Protein AF-A0A948Q2G6-F1 (afdb_monomer)

Mean predicted aligned error: 10.46 Å

Nearest PDB structures (foldseek):
  4bgz-assembly1_F  TM=3.304E-01  e=8.751E+00  Influenza A virus (A/turkey/Turkey/1/2005(H5N1))

pLDDT: mean 87.6, std 12.91, range [47.75, 98.38]

Foldseek 3Di:
DLVVVLVCVLVVVCVVCVVVLVVVLVVCCVPPPVVSVVSVVVVVVVSVVVVVVSVVVSVVVCCQQCPPQWGQPPVRRTDRPPDDPVVVVVVCVVCVPPPDDPDCPDPPPDPDDD

Sequence (114 aa):
GDIRGVQAGIEGRYLDLQPAVEATAASLMKTDPDLAAAYLNDYALTHAEDVVVKWRELGEYLLTRYNDGYVKDENGRPRERGYPEAWLRKVLQQRPEQFRLPQTSERTAEPTDY

Radius of gyration: 30.01 Å; Cα contacts (8 Å, |Δi|>4): 42; chains: 1; bounding box: 79×21×81 Å

Structure (mmCIF, N/CA/C/O backbone):
data_AF-A0A948Q2G6-F1
#
_entry.id   AF-A0A948Q2G6-F1
#
loop_
_atom_site.group_PDB
_atom_site.id
_atom_site.type_symbol
_atom_site.label_atom_id
_atom_site.label_alt_id
_atom_site.label_comp_id
_atom_site.label_asym_id
_atom_site.label_entity_id
_atom_site.label_seq_id
_atom_site.pdbx_PDB_ins_code
_atom_site.Cartn_x
_atom_site.Cartn_y
_atom_site.Cartn_z
_atom_site.occupancy
_atom_site.B_iso_or_equiv
_atom_site.auth_seq_id
_atom_site.auth_comp_id
_atom_site.auth_asym_id
_atom_site.auth_atom_id
_atom_site.pdbx_PDB_model_num
ATOM 1 N N . GLY A 1 1 ? 1.162 -4.280 -14.072 1.00 81.94 1 GLY A N 1
ATOM 2 C CA . GLY A 1 1 ? 2.051 -3.104 -14.052 1.00 81.94 1 GLY A CA 1
ATOM 3 C C . GLY A 1 1 ? 2.327 -2.768 -12.611 1.00 81.94 1 GLY A C 1
ATOM 4 O O . GLY A 1 1 ? 1.399 -2.905 -11.823 1.00 81.94 1 GLY A O 1
ATOM 5 N N . ASP A 1 2 ? 3.557 -2.379 -12.289 1.00 90.06 2 ASP A N 1
ATOM 6 C CA . ASP A 1 2 ? 4.083 -2.286 -10.915 1.00 90.06 2 ASP A CA 1
ATOM 7 C C . ASP A 1 2 ? 3.150 -1.506 -9.970 1.00 90.06 2 ASP A C 1
ATOM 9 O O . ASP A 1 2 ? 2.789 -2.002 -8.908 1.00 90.06 2 ASP A O 1
ATOM 13 N N . ILE A 1 3 ? 2.617 -0.371 -10.437 1.00 94.38 3 ILE A N 1
ATOM 14 C CA . ILE A 1 3 ? 1.626 0.448 -9.714 1.00 94.38 3 ILE A CA 1
ATOM 15 C C . ILE A 1 3 ? 0.364 -0.349 -9.349 1.00 94.38 3 ILE A C 1
ATOM 17 O O . ILE A 1 3 ? -0.024 -0.400 -8.186 1.00 94.38 3 ILE A O 1
ATOM 21 N N . ARG A 1 4 ? -0.272 -1.002 -10.333 1.00 95.81 4 ARG A N 1
ATOM 22 C CA . ARG A 1 4 ? -1.492 -1.800 -10.099 1.00 95.81 4 ARG A CA 1
ATOM 23 C C . ARG A 1 4 ? -1.222 -2.998 -9.191 1.00 95.81 4 ARG A C 1
ATOM 25 O O . ARG A 1 4 ? -2.120 -3.411 -8.472 1.00 95.81 4 ARG A O 1
ATOM 32 N N . GLY A 1 5 ? -0.013 -3.561 -9.249 1.00 95.19 5 GLY A N 1
ATOM 33 C CA . GLY A 1 5 ? 0.391 -4.675 -8.394 1.00 95.19 5 GLY A CA 1
ATOM 34 C C . GLY A 1 5 ? 0.433 -4.271 -6.922 1.00 95.19 5 GLY A C 1
ATOM 35 O O . GLY A 1 5 ? -0.197 -4.925 -6.096 1.00 95.19 5 GLY A O 1
ATOM 36 N N . VAL A 1 6 ? 1.108 -3.161 -6.607 1.00 95.50 6 VAL A N 1
ATOM 37 C CA . VAL A 1 6 ? 1.163 -2.633 -5.234 1.00 95.50 6 VAL A CA 1
ATOM 38 C C . VAL A 1 6 ? -0.219 -2.198 -4.753 1.00 95.50 6 VAL A C 1
ATOM 40 O O . VAL A 1 6 ? -0.613 -2.574 -3.653 1.00 95.50 6 VAL A O 1
ATOM 43 N N . GLN A 1 7 ? -0.985 -1.485 -5.587 1.00 96.69 7 GLN A N 1
ATOM 44 C CA . GLN A 1 7 ? -2.350 -1.070 -5.251 1.00 96.69 7 GLN A CA 1
ATOM 45 C C . GLN A 1 7 ? -3.235 -2.270 -4.880 1.00 96.69 7 GLN A C 1
ATOM 47 O O . GLN A 1 7 ? -3.822 -2.285 -3.802 1.00 96.69 7 GLN A O 1
ATOM 52 N N . ALA A 1 8 ? -3.280 -3.297 -5.734 1.00 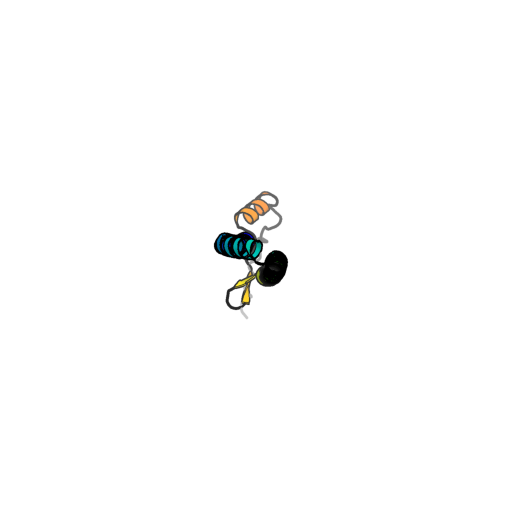96.94 8 ALA A N 1
ATOM 53 C CA . ALA A 1 8 ? -4.089 -4.487 -5.483 1.00 96.94 8 ALA A CA 1
ATOM 54 C C . ALA A 1 8 ? -3.641 -5.245 -4.222 1.00 96.94 8 ALA A C 1
ATOM 56 O O . ALA A 1 8 ? -4.477 -5.791 -3.509 1.00 96.94 8 ALA A O 1
ATOM 57 N N . GLY A 1 9 ? -2.337 -5.263 -3.924 1.00 95.12 9 GLY A N 1
ATOM 58 C CA . GLY A 1 9 ? -1.811 -5.880 -2.705 1.00 95.12 9 GLY A CA 1
ATOM 59 C C . GLY A 1 9 ? -2.235 -5.156 -1.423 1.00 95.12 9 GLY A C 1
ATOM 60 O O . GLY A 1 9 ? -2.557 -5.814 -0.435 1.00 95.12 9 GLY A O 1
ATOM 61 N N . ILE A 1 10 ? -2.256 -3.819 -1.440 1.00 95.81 10 ILE A N 1
ATOM 62 C CA . ILE A 1 10 ? -2.745 -2.999 -0.321 1.00 95.81 10 ILE A CA 1
ATOM 63 C C . ILE A 1 10 ? -4.246 -3.227 -0.129 1.00 95.81 10 ILE A C 1
ATOM 65 O O . ILE A 1 10 ? -4.676 -3.640 0.945 1.00 95.81 10 ILE A O 1
ATOM 69 N N . GLU A 1 11 ? -5.034 -2.997 -1.182 1.00 95.88 11 GLU A N 1
ATOM 70 C CA . GLU A 1 11 ? -6.496 -3.077 -1.125 1.00 95.88 11 GLU A CA 1
ATOM 71 C C . GLU A 1 11 ? -6.969 -4.479 -0.737 1.00 95.88 11 GLU A C 1
ATOM 73 O O . GLU A 1 11 ? -7.801 -4.612 0.157 1.00 95.88 11 GLU A O 1
ATOM 78 N N . GLY A 1 12 ? -6.401 -5.525 -1.348 1.00 96.50 12 GLY A N 1
ATOM 79 C CA . GLY A 1 12 ? -6.767 -6.909 -1.056 1.00 96.50 12 GLY A CA 1
ATOM 80 C C . GLY A 1 12 ? -6.564 -7.257 0.416 1.00 96.50 12 GLY A C 1
ATOM 81 O O . GLY A 1 12 ? -7.495 -7.703 1.078 1.00 96.50 12 GLY A O 1
ATOM 82 N N . ARG A 1 13 ? -5.385 -6.948 0.970 1.00 94.19 13 ARG A N 1
ATOM 83 C CA . ARG A 1 13 ? -5.097 -7.206 2.387 1.00 94.19 13 ARG A CA 1
ATOM 84 C C . ARG A 1 13 ? -6.063 -6.467 3.315 1.00 94.19 13 ARG A C 1
ATOM 86 O O . ARG A 1 13 ? -6.457 -7.017 4.340 1.00 94.19 13 ARG A O 1
ATOM 93 N N . TYR A 1 14 ? -6.403 -5.221 2.999 1.00 94.75 14 TYR A N 1
ATOM 94 C CA . TYR A 1 14 ? -7.266 -4.410 3.860 1.00 94.75 14 TYR A CA 1
ATOM 95 C C . TYR A 1 14 ? -8.708 -4.910 3.816 1.00 94.75 14 TYR A C 1
A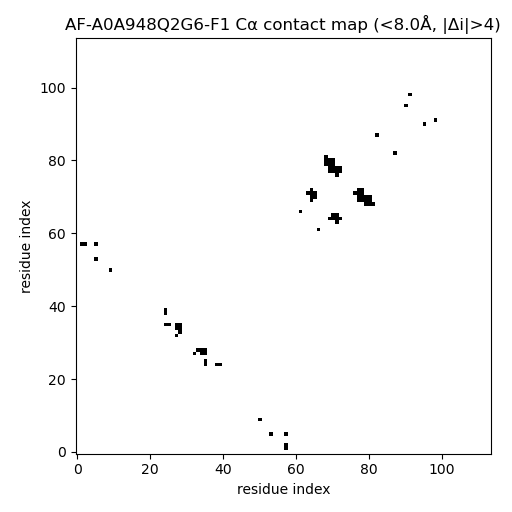TOM 97 O O . TYR A 1 14 ? -9.326 -5.071 4.865 1.00 94.75 14 TYR A O 1
ATOM 105 N N . LEU A 1 15 ? -9.206 -5.246 2.625 1.00 96.31 15 LEU A N 1
ATOM 106 C CA . LEU A 1 15 ? -10.528 -5.840 2.442 1.00 96.31 15 LEU A CA 1
ATOM 107 C C . LEU A 1 15 ? -10.652 -7.199 3.140 1.00 96.31 15 LEU A C 1
ATOM 109 O O . LEU A 1 15 ? -11.679 -7.461 3.760 1.00 96.31 15 LEU A O 1
ATOM 113 N N . ASP A 1 16 ? -9.608 -8.029 3.100 1.00 96.94 16 ASP A N 1
ATOM 114 C CA . ASP A 1 16 ? -9.600 -9.333 3.773 1.00 96.94 16 ASP A CA 1
ATOM 115 C C . ASP A 1 16 ? -9.662 -9.198 5.305 1.00 96.94 16 ASP A C 1
ATOM 117 O O . ASP A 1 16 ? -10.288 -10.014 5.985 1.00 96.94 16 ASP A O 1
ATOM 121 N N . LEU A 1 17 ? -9.023 -8.165 5.867 1.00 95.25 17 LEU A N 1
ATOM 122 C CA . LEU A 1 17 ? -9.007 -7.907 7.312 1.00 95.25 17 LEU A CA 1
ATOM 123 C C . LEU A 1 17 ? -10.258 -7.171 7.808 1.00 95.25 17 LEU A C 1
ATOM 125 O O . LEU A 1 17 ? -10.618 -7.319 8.980 1.00 95.25 17 LEU A O 1
ATOM 129 N N . GLN A 1 18 ? -10.927 -6.412 6.936 1.00 95.81 18 GLN A N 1
ATOM 130 C CA . GLN A 1 18 ? -12.055 -5.543 7.276 1.00 95.81 18 GLN A CA 1
ATOM 131 C C . GLN A 1 18 ? -13.134 -6.241 8.132 1.00 95.81 18 GLN A C 1
ATOM 133 O O . GLN A 1 18 ? -13.495 -5.684 9.172 1.00 95.81 18 GLN A O 1
ATOM 138 N N . PRO A 1 19 ? -13.601 -7.472 7.821 1.00 98.00 19 PRO A N 1
ATOM 139 C CA . PRO A 1 19 ? -14.653 -8.114 8.612 1.00 98.00 19 PRO A CA 1
ATOM 140 C C . PRO A 1 19 ? -14.240 -8.397 10.063 1.00 98.00 19 PRO A C 1
ATOM 142 O O . PRO A 1 19 ? -15.050 -8.277 10.982 1.00 98.00 19 PRO A O 1
ATOM 145 N N . ALA A 1 20 ? -12.976 -8.770 10.291 1.00 97.56 20 ALA A N 1
ATOM 146 C CA . ALA A 1 20 ? -12.466 -9.066 11.629 1.00 97.56 20 ALA A CA 1
ATOM 147 C C . ALA A 1 20 ? -12.313 -7.791 12.472 1.00 97.56 20 ALA A C 1
ATOM 149 O O . ALA A 1 20 ? -12.610 -7.786 13.672 1.00 97.56 20 ALA A O 1
ATOM 150 N N . VAL A 1 21 ? -11.887 -6.703 11.829 1.00 97.69 21 VAL A N 1
ATOM 151 C CA . VAL A 1 21 ? -11.763 -5.378 12.446 1.00 97.69 21 VAL A CA 1
ATOM 152 C C . VAL A 1 21 ? -13.139 -4.858 12.856 1.00 97.69 21 VAL A C 1
ATOM 154 O O . VAL A 1 21 ? -13.338 -4.470 14.007 1.00 97.69 21 VAL A O 1
ATOM 157 N N . GLU A 1 22 ? -14.118 -4.929 11.953 1.00 97.56 22 GLU A N 1
ATOM 158 C CA . GLU A 1 22 ? -15.492 -4.490 12.213 1.00 97.56 22 GLU A CA 1
ATOM 159 C C . GLU A 1 22 ? -16.166 -5.307 13.318 1.00 97.56 22 GLU A C 1
ATOM 161 O O . GLU A 1 22 ? -16.807 -4.737 14.202 1.00 97.56 22 GLU A O 1
ATOM 166 N N . ALA A 1 23 ? -15.984 -6.631 13.324 1.00 98.25 23 ALA A N 1
ATOM 167 C CA . ALA A 1 23 ? -16.519 -7.489 14.378 1.00 98.25 23 ALA A CA 1
ATOM 168 C C . ALA A 1 23 ? -15.933 -7.134 15.756 1.00 98.25 23 ALA A C 1
ATOM 170 O O . ALA A 1 23 ? -16.668 -7.062 16.746 1.00 98.25 23 ALA A O 1
ATOM 171 N N . THR A 1 24 ? -14.626 -6.862 15.816 1.00 98.06 24 THR A N 1
ATOM 172 C CA . THR A 1 24 ? -13.941 -6.439 17.046 1.00 98.06 24 THR A CA 1
ATOM 173 C C . THR A 1 24 ? -14.468 -5.089 17.524 1.00 98.06 24 THR A C 1
ATOM 175 O O . THR A 1 24 ? -14.886 -4.965 18.676 1.00 98.06 24 THR A O 1
ATOM 178 N N . ALA A 1 25 ? -14.535 -4.097 16.634 1.00 97.94 25 ALA A N 1
ATOM 179 C CA . ALA A 1 25 ? -15.033 -2.764 16.959 1.00 97.94 25 ALA A CA 1
ATOM 180 C C . ALA A 1 25 ? -16.500 -2.790 17.422 1.00 97.94 25 ALA A C 1
ATOM 182 O O . ALA A 1 25 ? -16.844 -2.159 18.420 1.00 97.94 25 ALA A O 1
ATOM 183 N N . ALA A 1 26 ? -17.360 -3.572 16.761 1.00 98.25 26 ALA A N 1
ATOM 184 C CA . ALA A 1 26 ? -18.757 -3.742 17.156 1.00 98.25 26 ALA A CA 1
ATOM 185 C C . ALA A 1 26 ? -18.915 -4.447 18.512 1.00 98.25 26 ALA A C 1
ATOM 187 O O . ALA A 1 26 ? -19.872 -4.171 19.238 1.00 98.25 26 ALA A O 1
ATOM 188 N N . SER A 1 27 ? -18.003 -5.361 18.864 1.00 98.06 27 SER A N 1
ATOM 189 C CA . SER A 1 27 ? -17.975 -5.973 20.195 1.00 98.06 27 SER A CA 1
ATOM 190 C C . SER A 1 27 ? -17.571 -4.953 21.257 1.00 98.06 27 SER A C 1
ATOM 192 O O . SER A 1 27 ? -18.269 -4.822 22.260 1.00 98.06 27 SER A O 1
ATOM 194 N N . LEU A 1 28 ? -16.489 -4.205 21.016 1.00 98.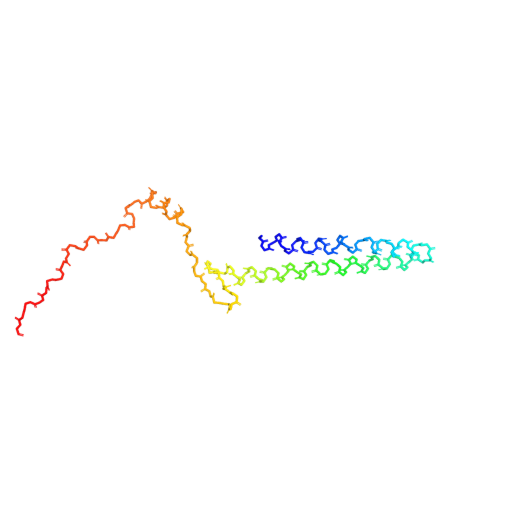31 28 LEU A N 1
ATOM 195 C CA . LEU A 1 28 ? -15.997 -3.173 21.931 1.00 98.31 28 LEU A CA 1
ATOM 196 C C . LEU A 1 28 ? -17.040 -2.079 22.151 1.00 98.31 28 LEU A C 1
ATOM 198 O O . LEU A 1 28 ? -17.295 -1.713 23.288 1.00 98.31 28 LEU A O 1
ATOM 202 N N . MET A 1 29 ? -17.741 -1.645 21.103 1.00 98.00 29 MET A N 1
ATOM 203 C CA . MET A 1 29 ? -18.773 -0.607 21.201 1.00 98.00 29 MET A CA 1
ATOM 204 C C . MET A 1 29 ? -19.898 -0.957 22.194 1.00 98.00 29 MET A C 1
ATOM 206 O O . MET A 1 29 ? -20.535 -0.067 22.749 1.00 98.00 29 MET A O 1
ATOM 210 N N . LYS A 1 30 ? -20.157 -2.250 22.438 1.00 97.94 30 LYS A N 1
ATOM 211 C CA . LYS A 1 30 ? -21.176 -2.699 23.403 1.00 97.94 30 LYS A CA 1
ATOM 212 C C . LYS A 1 30 ? -20.701 -2.636 24.853 1.00 97.94 30 LYS A C 1
ATOM 214 O O . LYS A 1 30 ? -21.540 -2.569 25.746 1.00 97.94 30 LYS A O 1
ATOM 219 N N . THR A 1 31 ? -19.394 -2.730 25.089 1.00 97.38 31 THR A N 1
ATOM 220 C CA . THR A 1 31 ? -18.810 -2.860 26.433 1.00 97.38 31 THR A CA 1
ATOM 221 C C . THR A 1 31 ? -18.050 -1.615 26.870 1.00 97.38 31 THR A C 1
ATOM 223 O O . THR A 1 31 ? -18.151 -1.218 28.023 1.00 97.38 31 THR A O 1
ATOM 226 N N . ASP A 1 32 ? -17.294 -1.021 25.953 1.00 98.00 32 ASP A N 1
ATOM 227 C CA . ASP A 1 32 ? -16.411 0.120 26.164 1.00 98.00 32 ASP A CA 1
ATOM 228 C C . ASP A 1 32 ? -16.303 0.935 24.853 1.00 98.00 32 ASP A C 1
ATOM 230 O O . ASP A 1 32 ? -15.468 0.644 23.986 1.00 98.00 32 ASP A O 1
ATOM 234 N N . PRO A 1 33 ? -17.190 1.930 24.665 1.00 97.75 33 PRO A N 1
ATOM 235 C CA . PRO A 1 33 ? -17.192 2.784 23.479 1.00 97.75 33 PRO A CA 1
ATOM 236 C C . PRO A 1 33 ? -15.898 3.586 23.281 1.00 97.75 33 PRO A C 1
ATOM 238 O O . PRO A 1 33 ? -15.500 3.811 22.137 1.00 97.75 33 PRO A O 1
ATOM 241 N N . ASP A 1 34 ? -15.227 3.988 24.364 1.00 98.25 34 ASP A N 1
ATOM 242 C CA . ASP A 1 34 ? -13.981 4.757 24.288 1.00 98.25 34 ASP A CA 1
ATOM 243 C C . ASP A 1 34 ? -12.845 3.872 23.762 1.00 98.25 34 ASP A C 1
ATOM 245 O O . ASP A 1 34 ? -12.089 4.275 22.872 1.00 98.25 34 ASP A O 1
ATOM 249 N N . LEU A 1 35 ? -12.780 2.619 24.224 1.00 98.06 35 LEU A N 1
ATOM 250 C CA . LEU A 1 35 ? -11.841 1.632 23.697 1.00 98.06 35 LEU A CA 1
ATOM 251 C C . LEU A 1 35 ? -12.132 1.281 22.230 1.00 98.06 35 LEU A C 1
ATOM 253 O O . LEU A 1 35 ? -11.197 1.100 21.451 1.00 98.06 35 LEU A O 1
ATOM 257 N N . ALA A 1 36 ? -13.403 1.222 21.820 1.00 98.38 36 ALA A N 1
ATOM 258 C CA . ALA A 1 36 ? -13.765 1.022 20.415 1.00 98.38 36 ALA A CA 1
ATOM 259 C C . ALA A 1 36 ? -13.268 2.173 19.522 1.00 98.38 36 ALA A C 1
ATOM 261 O O . ALA A 1 36 ? -12.751 1.931 18.428 1.00 98.38 36 ALA A O 1
ATOM 262 N N . ALA A 1 37 ? -13.397 3.418 19.994 1.00 98.00 37 ALA A N 1
ATOM 263 C CA . ALA A 1 37 ? -12.918 4.598 19.283 1.00 98.00 37 ALA A CA 1
ATOM 264 C C . ALA A 1 37 ? -11.386 4.607 19.166 1.00 98.00 37 ALA A C 1
ATOM 266 O O . ALA A 1 37 ? -10.863 4.810 18.070 1.00 98.00 37 ALA A O 1
ATOM 267 N N . ALA A 1 38 ? -10.675 4.323 20.262 1.00 98.31 38 ALA A N 1
ATOM 268 C CA . ALA A 1 38 ? -9.219 4.191 20.257 1.00 98.31 38 ALA A CA 1
ATOM 269 C C . ALA A 1 38 ? -8.752 3.090 19.291 1.00 98.31 38 ALA A C 1
ATOM 271 O O . ALA A 1 38 ? -7.892 3.334 18.448 1.00 98.31 38 ALA A O 1
ATOM 272 N N . TYR A 1 39 ? -9.389 1.916 19.335 1.00 98.25 39 TYR A N 1
ATOM 273 C CA . TYR A 1 39 ? -9.080 0.792 18.449 1.00 98.25 39 TYR A CA 1
ATOM 274 C C . TYR A 1 39 ? -9.195 1.159 16.961 1.00 98.25 39 TYR A C 1
ATOM 276 O O . TYR A 1 39 ? -8.285 0.880 16.180 1.00 98.25 39 TYR A O 1
ATOM 284 N N . LEU A 1 40 ? -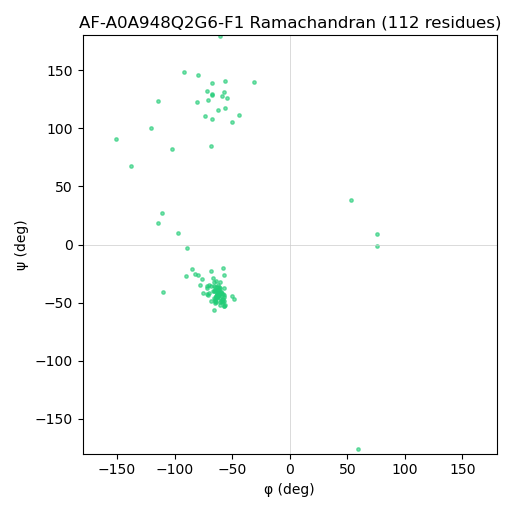10.298 1.801 16.556 1.00 98.00 40 LEU A N 1
ATOM 285 C CA . LEU A 1 40 ? -10.501 2.204 15.161 1.00 98.00 40 LEU A CA 1
ATOM 286 C C . LEU A 1 40 ? -9.547 3.321 14.730 1.00 98.00 40 LEU A C 1
ATOM 288 O O . LEU A 1 40 ? -9.099 3.328 13.584 1.00 98.00 40 LEU A O 1
ATOM 292 N N . ASN A 1 41 ? -9.228 4.248 15.634 1.00 98.19 41 ASN A N 1
ATOM 293 C CA . ASN A 1 41 ? -8.273 5.312 15.359 1.00 98.19 41 ASN A CA 1
ATOM 294 C C . ASN A 1 41 ? -6.863 4.750 15.124 1.00 98.19 41 ASN A C 1
ATOM 296 O O . ASN A 1 41 ? -6.231 5.082 14.122 1.00 98.19 41 ASN A O 1
ATOM 300 N N . ASP A 1 42 ? -6.407 3.843 15.989 1.00 97.94 42 ASP A N 1
ATOM 301 C CA . ASP A 1 42 ? -5.102 3.189 15.859 1.00 97.94 42 ASP A CA 1
ATOM 302 C C . ASP A 1 42 ? -5.034 2.317 14.600 1.00 97.94 42 ASP A C 1
ATOM 304 O O . ASP A 1 42 ? -4.033 2.332 13.874 1.00 97.94 42 ASP A O 1
ATOM 308 N N . TYR A 1 43 ? -6.121 1.599 14.295 1.00 97.12 43 TYR A N 1
ATOM 309 C CA . TYR A 1 43 ? -6.261 0.845 13.052 1.00 97.12 43 TYR A CA 1
ATOM 310 C C . TYR A 1 43 ? -6.100 1.761 11.831 1.00 97.12 43 TYR A C 1
ATOM 312 O O . TYR A 1 43 ? -5.257 1.490 10.971 1.00 97.12 43 TYR A O 1
ATOM 320 N N . ALA A 1 44 ? -6.855 2.862 11.771 1.00 96.50 44 ALA A N 1
ATOM 321 C CA . ALA A 1 44 ? -6.817 3.802 10.654 1.00 96.50 44 ALA A CA 1
ATOM 322 C C . ALA A 1 44 ? -5.438 4.458 10.494 1.00 96.50 44 ALA A C 1
ATOM 324 O O . ALA A 1 44 ? -4.922 4.529 9.377 1.00 96.50 44 ALA A O 1
ATOM 325 N N . LEU A 1 45 ? -4.821 4.887 11.601 1.00 97.94 45 LEU A N 1
ATOM 326 C CA . LEU A 1 45 ? -3.492 5.493 11.597 1.00 97.94 45 LEU A CA 1
ATOM 327 C C . LEU A 1 45 ? -2.442 4.519 11.053 1.00 97.94 45 LEU A C 1
ATOM 329 O O . LEU A 1 45 ? -1.721 4.855 10.116 1.00 97.94 45 LEU A O 1
ATOM 333 N N . THR A 1 46 ? -2.424 3.287 11.568 1.00 96.25 46 THR A N 1
ATOM 334 C CA . THR A 1 46 ? -1.472 2.252 11.134 1.00 96.25 46 THR A CA 1
ATOM 335 C C . THR A 1 46 ? -1.600 1.967 9.634 1.00 96.25 46 THR A C 1
ATOM 337 O O . THR A 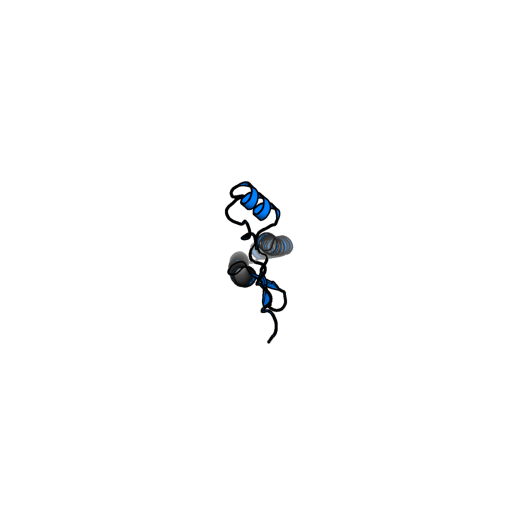1 46 ? -0.600 1.851 8.928 1.00 96.25 46 THR A O 1
ATOM 340 N N . HIS A 1 47 ? -2.830 1.885 9.116 1.00 95.75 47 HIS A N 1
ATOM 341 C CA . HIS A 1 47 ? -3.064 1.602 7.696 1.00 95.75 47 HIS A CA 1
ATOM 342 C C . HIS A 1 47 ? -2.687 2.786 6.804 1.00 95.75 47 HIS A C 1
ATOM 344 O O . HIS A 1 47 ? -2.172 2.580 5.703 1.00 95.75 47 HIS A O 1
ATOM 350 N N . ALA A 1 48 ? -2.911 4.019 7.265 1.00 96.50 48 ALA A N 1
ATOM 351 C CA . ALA A 1 48 ? -2.482 5.219 6.556 1.00 96.50 48 ALA A CA 1
ATOM 352 C C . ALA A 1 48 ? -0.948 5.302 6.462 1.00 96.50 48 ALA A C 1
ATOM 354 O O . ALA A 1 48 ? -0.412 5.584 5.388 1.00 96.50 48 ALA A O 1
ATOM 355 N N . GLU A 1 49 ? -0.240 5.012 7.555 1.00 97.75 49 GLU A N 1
ATOM 356 C CA . GLU A 1 49 ? 1.226 4.980 7.579 1.00 97.75 49 GLU A CA 1
ATOM 357 C C . GLU A 1 49 ? 1.790 3.888 6.659 1.00 97.75 49 GLU A C 1
ATOM 359 O O . GLU A 1 49 ? 2.669 4.176 5.842 1.00 97.75 49 GLU A O 1
ATOM 364 N N . ASP A 1 50 ? 1.242 2.670 6.715 1.00 96.44 50 ASP A N 1
ATOM 365 C CA . ASP A 1 50 ? 1.659 1.552 5.855 1.00 96.44 50 ASP A CA 1
ATOM 366 C C . ASP A 1 50 ? 1.476 1.875 4.361 1.00 96.44 50 ASP A C 1
ATOM 368 O O . ASP A 1 50 ? 2.365 1.618 3.545 1.00 96.44 50 ASP A O 1
ATOM 372 N N . VAL A 1 51 ? 0.367 2.532 3.992 1.00 97.50 51 VAL A N 1
ATOM 373 C CA . VAL A 1 51 ? 0.142 3.011 2.618 1.00 97.50 51 VAL A CA 1
ATOM 374 C C . VAL A 1 51 ? 1.250 3.973 2.192 1.00 97.50 51 VAL A C 1
ATOM 376 O O . VAL A 1 51 ? 1.834 3.801 1.120 1.00 97.50 51 VAL A O 1
ATOM 379 N N . VAL A 1 52 ? 1.573 4.973 3.017 1.00 98.00 52 VAL A N 1
ATOM 380 C CA . VAL A 1 52 ? 2.619 5.957 2.695 1.00 98.00 52 VAL A CA 1
ATOM 381 C C . VAL A 1 52 ? 3.981 5.285 2.522 1.00 98.00 52 VAL A C 1
ATOM 383 O O . VAL A 1 52 ? 4.696 5.612 1.572 1.00 98.00 52 VAL A O 1
ATOM 386 N N . VAL A 1 53 ? 4.335 4.341 3.398 1.00 97.75 53 VAL A N 1
ATOM 387 C CA . VAL A 1 53 ? 5.593 3.585 3.305 1.00 97.75 53 VAL A CA 1
ATOM 388 C C . VAL A 1 53 ? 5.659 2.807 1.992 1.00 97.75 53 VAL A C 1
ATOM 390 O O . VAL A 1 53 ? 6.593 3.009 1.216 1.00 97.75 53 VAL A O 1
ATOM 393 N N . LYS A 1 54 ? 4.634 2.012 1.671 1.00 96.75 54 LYS A N 1
ATOM 394 C CA . LYS A 1 54 ? 4.604 1.204 0.440 1.00 96.75 54 LYS A CA 1
ATOM 395 C C . LYS A 1 54 ? 4.684 2.047 -0.831 1.00 96.75 54 LYS A C 1
ATOM 397 O O . LYS A 1 54 ? 5.335 1.652 -1.798 1.00 96.75 54 LYS A O 1
ATOM 402 N N . TRP A 1 55 ? 4.048 3.220 -0.854 1.00 97.88 55 TRP A N 1
ATOM 403 C CA . TRP A 1 55 ? 4.147 4.123 -2.005 1.00 97.88 55 TRP A CA 1
ATOM 404 C C . TRP A 1 55 ? 5.532 4.756 -2.144 1.00 97.88 55 TRP A C 1
ATOM 406 O O . TRP A 1 55 ? 5.994 4.941 -3.271 1.00 97.88 55 TRP A O 1
ATOM 416 N N . ARG A 1 56 ? 6.213 5.058 -1.032 1.00 97.69 56 ARG A N 1
ATOM 417 C CA . ARG A 1 56 ? 7.609 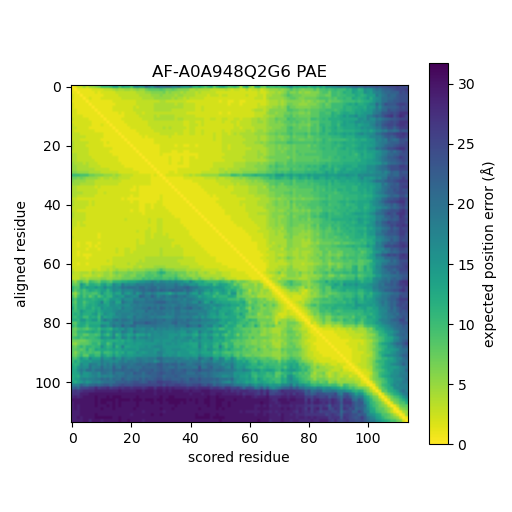5.525 -1.061 1.00 97.69 56 ARG A CA 1
ATOM 418 C C . ARG A 1 56 ? 8.539 4.442 -1.597 1.00 97.69 56 ARG A C 1
ATOM 420 O O . ARG A 1 56 ? 9.278 4.713 -2.539 1.00 97.69 56 ARG A O 1
ATOM 427 N N . GLU A 1 57 ? 8.424 3.219 -1.086 1.00 95.88 57 GLU A N 1
ATOM 428 C CA . GLU A 1 57 ? 9.194 2.061 -1.560 1.00 95.88 57 GLU A CA 1
ATOM 429 C C . GLU A 1 57 ? 8.973 1.806 -3.056 1.00 95.88 57 GLU A C 1
ATOM 431 O O . GLU A 1 57 ? 9.925 1.603 -3.812 1.00 95.88 57 GLU A O 1
ATOM 436 N N . LEU A 1 58 ? 7.720 1.883 -3.522 1.00 95.75 58 LEU A N 1
ATOM 437 C CA . LEU A 1 58 ? 7.419 1.773 -4.946 1.00 95.75 58 LEU A CA 1
ATOM 438 C C . LEU A 1 58 ? 8.062 2.914 -5.747 1.00 95.75 58 LEU A C 1
ATOM 440 O O . LEU A 1 58 ? 8.606 2.668 -6.821 1.00 95.75 58 LEU A O 1
ATOM 444 N N . GLY A 1 59 ? 8.013 4.151 -5.252 1.00 94.44 59 GLY A N 1
ATOM 445 C CA . GLY A 1 59 ? 8.656 5.294 -5.899 1.00 94.44 59 GLY A CA 1
ATOM 446 C C . GLY A 1 59 ? 10.162 5.086 -6.079 1.00 94.44 59 GLY A C 1
ATOM 447 O O . GLY A 1 59 ? 10.685 5.260 -7.181 1.00 94.44 59 GLY A O 1
ATOM 448 N N . GLU A 1 60 ? 10.844 4.640 -5.026 1.00 93.06 60 GLU A N 1
ATOM 449 C CA . GLU A 1 60 ? 12.269 4.299 -5.055 1.00 93.06 60 GLU A CA 1
ATOM 450 C C . GLU A 1 60 ? 12.562 3.149 -6.031 1.00 93.06 60 GLU A C 1
ATOM 452 O O . GLU A 1 60 ? 13.493 3.230 -6.842 1.00 93.06 60 GLU A O 1
ATOM 457 N N . TYR A 1 61 ? 11.731 2.103 -6.029 1.00 90.38 61 TYR A N 1
ATOM 458 C CA . TYR A 1 61 ? 11.836 0.993 -6.975 1.00 90.38 61 TYR A CA 1
ATOM 459 C C . TYR A 1 61 ? 11.700 1.463 -8.428 1.00 90.38 61 TYR A C 1
ATOM 461 O O . TYR A 1 61 ? 12.532 1.134 -9.271 1.00 90.38 61 TYR A O 1
ATOM 469 N N . LEU A 1 62 ? 10.684 2.270 -8.737 1.00 90.62 62 LEU A N 1
ATOM 470 C CA . LEU A 1 62 ? 10.448 2.757 -10.096 1.00 90.62 62 LEU A CA 1
ATOM 471 C C . LEU A 1 62 ? 11.600 3.647 -10.579 1.00 90.62 62 LEU A C 1
ATOM 473 O O . LEU A 1 62 ? 12.080 3.474 -11.701 1.00 90.62 62 LEU A O 1
ATOM 477 N N . LEU A 1 63 ? 12.081 4.555 -9.725 1.00 88.25 63 LEU A N 1
ATOM 478 C CA . LEU A 1 63 ? 13.203 5.441 -10.042 1.00 88.25 63 LEU A CA 1
ATOM 479 C C . LEU A 1 63 ? 14.503 4.678 -10.290 1.00 88.25 63 LEU A C 1
ATOM 481 O O . LEU A 1 63 ? 15.268 5.044 -11.181 1.00 88.25 63 LEU A O 1
ATOM 485 N N . THR A 1 64 ? 14.773 3.629 -9.512 1.00 84.56 64 THR A N 1
ATOM 486 C CA . THR A 1 64 ? 15.992 2.824 -9.666 1.00 84.56 64 THR A CA 1
ATOM 487 C C . THR A 1 64 ? 15.903 1.853 -10.839 1.00 84.56 64 THR A C 1
ATOM 489 O O . THR A 1 64 ? 16.913 1.626 -11.511 1.00 84.56 64 THR A O 1
ATOM 492 N N . ARG A 1 65 ? 14.714 1.301 -11.108 1.00 82.25 65 ARG A N 1
ATOM 493 C CA . ARG A 1 65 ? 14.466 0.334 -12.182 1.00 82.25 65 ARG A CA 1
ATOM 494 C C . ARG A 1 65 ? 14.438 0.979 -13.559 1.00 82.25 65 ARG A C 1
ATOM 496 O O . ARG A 1 65 ? 14.995 0.373 -14.468 1.00 82.25 65 ARG A O 1
ATOM 503 N N . TYR A 1 66 ? 13.813 2.148 -13.702 1.00 82.44 66 TYR A N 1
ATOM 504 C CA . TYR A 1 66 ? 13.546 2.809 -14.990 1.00 82.44 66 TYR A CA 1
ATOM 505 C C . TYR A 1 66 ? 14.362 4.098 -15.192 1.00 82.44 66 TYR A C 1
ATOM 507 O O . TYR A 1 66 ? 13.934 5.014 -15.896 1.00 82.44 66 TYR A O 1
ATOM 515 N N . ASN A 1 67 ? 15.531 4.189 -14.557 1.00 79.62 67 ASN A N 1
ATOM 516 C CA . ASN A 1 67 ? 16.398 5.359 -14.645 1.00 79.62 67 ASN A CA 1
ATOM 517 C C . ASN A 1 67 ? 16.994 5.522 -16.057 1.00 79.62 67 ASN A C 1
ATOM 519 O O . ASN A 1 67 ? 17.581 4.579 -16.585 1.00 79.62 67 ASN A O 1
ATOM 523 N N . ASP A 1 68 ? 16.870 6.719 -16.637 1.00 68.69 68 ASP A N 1
ATOM 524 C CA . ASP A 1 68 ? 17.598 7.155 -17.842 1.00 68.69 68 ASP A CA 1
ATOM 525 C C . ASP A 1 68 ? 17.496 6.211 -19.062 1.00 68.69 68 ASP A C 1
ATOM 527 O O . ASP A 1 68 ? 18.462 5.946 -19.769 1.00 68.69 68 ASP A O 1
ATOM 531 N N . GLY A 1 69 ? 16.316 5.621 -19.292 1.00 68.75 69 GLY A N 1
ATOM 532 C CA . GLY A 1 69 ? 16.085 4.709 -20.426 1.00 68.75 69 GLY A CA 1
ATOM 533 C C . GLY A 1 69 ? 16.686 3.304 -20.260 1.00 68.75 69 GLY A C 1
ATOM 534 O O . GLY A 1 69 ? 16.470 2.434 -21.112 1.00 68.75 69 GLY A O 1
ATOM 535 N N . TYR A 1 70 ? 17.367 3.048 -19.141 1.00 74.44 70 TYR A N 1
ATOM 536 C CA . TYR A 1 70 ? 17.830 1.725 -18.749 1.00 74.44 70 TYR A CA 1
ATOM 537 C C . TYR A 1 70 ? 16.800 1.016 -17.878 1.00 74.44 70 TYR A C 1
ATOM 539 O O . TYR A 1 70 ? 16.063 1.617 -17.099 1.00 74.44 70 TYR A O 1
ATOM 547 N N . VAL A 1 71 ? 16.770 -0.308 -18.006 1.00 79.44 71 VAL A N 1
ATOM 548 C CA . VAL A 1 71 ? 15.895 -1.185 -17.231 1.00 79.44 71 VAL A CA 1
ATOM 549 C C . VAL A 1 71 ? 16.785 -2.165 -16.459 1.00 79.44 71 VAL A C 1
ATOM 551 O O . VAL A 1 71 ? 17.301 -3.119 -17.038 1.00 79.44 71 VAL A O 1
ATOM 554 N N . LYS A 1 72 ? 17.024 -1.914 -15.158 1.00 77.12 72 LYS A N 1
ATOM 555 C CA . LYS A 1 72 ? 17.977 -2.686 -14.312 1.00 77.12 72 LYS A CA 1
ATOM 556 C C . LYS A 1 72 ? 17.476 -4.072 -13.918 1.00 77.12 72 LYS A C 1
ATOM 558 O O . LYS A 1 72 ? 16.499 -4.122 -13.179 1.00 77.12 72 LYS A O 1
ATOM 563 N N . ASP A 1 73 ? 18.057 -5.160 -14.422 1.00 78.00 73 ASP A N 1
ATOM 564 C CA . ASP A 1 73 ? 17.587 -6.533 -14.148 1.00 78.00 73 ASP A CA 1
ATOM 565 C C . ASP A 1 73 ? 17.612 -6.922 -12.650 1.00 78.00 73 ASP A C 1
ATOM 567 O O . ASP A 1 73 ? 17.979 -6.118 -11.798 1.00 78.00 73 ASP A O 1
ATOM 571 N N . GLU A 1 74 ? 17.195 -8.145 -12.309 1.00 76.81 74 GLU A N 1
ATOM 572 C CA . GLU A 1 74 ? 17.113 -8.625 -10.913 1.00 76.81 74 GLU A CA 1
ATOM 573 C C . GLU A 1 74 ? 18.457 -8.564 -10.162 1.00 76.81 74 GLU A C 1
ATOM 575 O O . GLU A 1 74 ? 18.475 -8.489 -8.938 1.00 76.81 74 GLU A O 1
ATOM 580 N N . ASN A 1 75 ? 19.582 -8.513 -10.886 1.00 80.12 75 ASN A N 1
ATOM 581 C CA . ASN A 1 75 ? 20.927 -8.364 -10.328 1.00 80.12 75 ASN A CA 1
ATOM 582 C C . ASN A 1 75 ? 21.416 -6.902 -10.345 1.00 80.12 75 ASN A C 1
ATOM 584 O O . ASN A 1 75 ? 22.604 -6.638 -10.152 1.00 80.12 75 ASN A O 1
ATOM 588 N N . GLY A 1 76 ? 20.531 -5.949 -10.646 1.00 75.00 76 GLY A N 1
ATOM 589 C CA . GLY A 1 76 ? 20.832 -4.524 -10.733 1.00 75.00 76 GLY A CA 1
ATOM 590 C C . GLY A 1 76 ? 21.589 -4.107 -11.996 1.00 75.00 76 GLY A C 1
ATOM 591 O O . GLY A 1 76 ? 22.020 -2.953 -12.075 1.00 75.00 76 GLY A O 1
ATOM 592 N N . ARG A 1 77 ? 21.766 -4.989 -12.993 1.00 79.62 77 ARG A N 1
ATOM 593 C CA . ARG A 1 77 ? 22.538 -4.659 -14.200 1.00 79.62 77 ARG A CA 1
ATOM 594 C C . ARG A 1 77 ? 21.674 -3.855 -15.177 1.00 79.62 77 ARG A C 1
ATOM 596 O O . ARG A 1 77 ? 20.613 -4.340 -15.584 1.00 79.62 77 ARG A O 1
ATOM 603 N N . PRO A 1 78 ? 22.088 -2.638 -15.574 1.00 78.31 78 PRO A N 1
ATOM 604 C CA . PRO A 1 78 ? 21.322 -1.817 -16.504 1.00 78.31 78 PRO A CA 1
ATOM 605 C C . PRO A 1 78 ? 21.299 -2.461 -17.896 1.00 78.31 78 PRO A C 1
ATOM 607 O O . PRO A 1 78 ? 22.336 -2.835 -18.441 1.00 78.31 78 PRO A O 1
ATOM 610 N N . ARG A 1 79 ? 20.103 -2.597 -18.474 1.00 80.00 79 ARG A N 1
ATOM 611 C CA . ARG A 1 79 ? 19.896 -3.032 -19.862 1.00 80.00 79 ARG A CA 1
ATOM 612 C C . ARG A 1 79 ? 19.285 -1.880 -20.641 1.00 80.00 79 ARG A C 1
ATOM 614 O O . ARG A 1 79 ? 18.224 -1.386 -20.257 1.00 80.00 79 ARG A O 1
ATOM 621 N N . GLU A 1 80 ? 19.931 -1.468 -21.722 1.00 76.44 80 GLU A N 1
ATOM 622 C CA . GLU A 1 80 ? 19.336 -0.511 -22.649 1.00 76.44 80 GLU A CA 1
ATOM 623 C C . GLU A 1 80 ? 18.202 -1.215 -23.402 1.00 76.44 80 GLU A C 1
ATOM 625 O O . GLU A 1 80 ? 18.403 -2.283 -23.985 1.00 76.44 80 GLU A O 1
ATOM 630 N N . ARG A 1 81 ? 16.986 -0.663 -23.352 1.00 76.25 81 ARG A N 1
ATOM 631 C CA . ARG A 1 81 ? 15.866 -1.203 -24.142 1.00 76.25 81 ARG A CA 1
ATOM 632 C C . ARG A 1 81 ? 15.830 -0.660 -25.568 1.00 76.25 81 ARG A C 1
ATOM 634 O O . ARG A 1 81 ? 15.215 -1.293 -26.423 1.00 76.25 81 ARG A O 1
ATOM 641 N N . GLY A 1 82 ? 16.464 0.487 -25.811 1.00 80.25 82 GLY A N 1
ATOM 642 C CA . GLY A 1 82 ? 16.335 1.231 -27.058 1.00 80.25 82 GLY A CA 1
ATOM 643 C C . GLY A 1 82 ? 14.888 1.647 -27.345 1.00 80.25 82 GLY A C 1
ATOM 644 O O . GLY A 1 82 ? 13.967 1.435 -26.549 1.00 80.25 82 GLY A O 1
ATOM 645 N N . TYR A 1 83 ? 14.672 2.253 -28.510 1.00 84.25 83 TYR A N 1
ATOM 646 C CA . TYR A 1 83 ? 13.324 2.582 -28.964 1.00 84.25 83 TYR A CA 1
ATOM 647 C C . TYR A 1 83 ? 12.619 1.355 -29.564 1.00 84.25 83 TYR A C 1
ATOM 649 O O . TYR A 1 83 ? 13.261 0.555 -30.246 1.00 84.25 83 TYR A O 1
ATOM 657 N N . PRO A 1 84 ? 11.289 1.217 -29.396 1.00 88.75 84 PRO A N 1
ATOM 658 C CA . PRO A 1 84 ? 10.533 0.143 -30.032 1.00 88.75 84 PRO A CA 1
ATOM 659 C C . PRO A 1 84 ? 10.703 0.139 -31.555 1.00 88.75 84 PRO A C 1
ATOM 661 O O . PRO A 1 84 ? 10.645 1.187 -32.197 1.00 88.75 84 PRO A O 1
ATOM 664 N N . GLU A 1 85 ? 10.805 -1.045 -32.158 1.00 88.75 85 GLU A N 1
ATOM 665 C CA . GLU A 1 85 ? 11.011 -1.197 -33.606 1.00 88.75 85 GLU A CA 1
ATOM 666 C C . GLU A 1 85 ? 9.918 -0.504 -34.440 1.00 88.75 85 GLU A C 1
ATOM 668 O O . GLU A 1 85 ? 10.193 0.119 -35.462 1.00 88.75 85 GLU A O 1
ATOM 673 N N . ALA A 1 86 ? 8.665 -0.543 -33.978 1.00 91.69 86 ALA A N 1
ATOM 674 C CA . ALA A 1 86 ? 7.561 0.170 -34.621 1.00 91.69 86 ALA A CA 1
ATOM 675 C C . ALA A 1 86 ? 7.769 1.696 -34.638 1.00 91.69 86 ALA A C 1
ATOM 677 O O . ALA A 1 86 ? 7.435 2.358 -35.622 1.00 91.69 86 ALA A O 1
ATOM 678 N N . TRP A 1 87 ? 8.349 2.255 -33.573 1.00 90.06 87 TRP A N 1
ATOM 679 C CA . TRP A 1 87 ? 8.703 3.671 -33.516 1.00 90.06 87 TRP A CA 1
ATOM 680 C C . TRP A 1 87 ? 9.882 3.978 -34.442 1.00 90.06 87 TRP A C 1
ATOM 682 O O . TRP A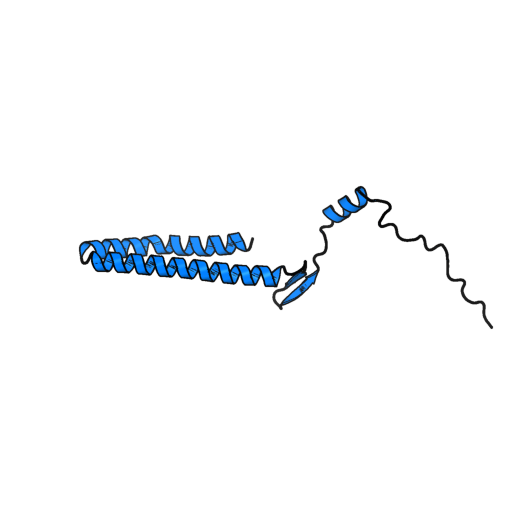 1 87 ? 9.804 4.929 -35.216 1.00 90.06 87 TRP A O 1
ATOM 692 N N . LEU A 1 88 ? 10.916 3.128 -34.449 1.00 90.69 88 LEU A N 1
ATOM 693 C CA . LEU A 1 88 ? 12.059 3.262 -35.361 1.00 90.69 88 LEU A CA 1
ATOM 694 C C . LEU A 1 88 ? 11.610 3.260 -36.830 1.00 90.69 88 LEU A C 1
ATOM 696 O O . LEU A 1 88 ? 12.002 4.137 -37.599 1.00 90.69 88 LEU A O 1
ATOM 700 N N . ARG A 1 89 ? 10.706 2.346 -37.208 1.00 92.06 89 ARG A N 1
ATOM 701 C CA . ARG A 1 89 ? 10.091 2.321 -38.546 1.00 92.06 89 ARG A CA 1
ATOM 702 C C . ARG A 1 89 ? 9.374 3.630 -38.880 1.00 92.06 89 ARG A C 1
ATOM 704 O O . ARG A 1 89 ? 9.518 4.135 -39.990 1.00 92.06 89 ARG A O 1
ATOM 711 N N . LYS A 1 90 ? 8.634 4.205 -37.928 1.00 93.06 90 LYS A N 1
ATOM 712 C CA . LYS A 1 90 ? 7.932 5.483 -38.118 1.00 93.06 90 LYS A CA 1
ATOM 713 C C . LYS A 1 90 ? 8.903 6.652 -38.308 1.00 93.06 90 LYS A C 1
ATOM 715 O O . LYS A 1 90 ? 8.663 7.503 -39.160 1.00 93.06 90 LYS A O 1
ATOM 720 N N . VAL A 1 91 ? 10.007 6.679 -37.563 1.00 91.69 91 VAL A N 1
ATOM 721 C CA . VAL A 1 91 ? 11.058 7.698 -37.718 1.00 91.69 91 VAL A CA 1
ATOM 722 C C . VAL A 1 91 ? 11.704 7.615 -39.100 1.00 91.69 91 VAL A C 1
ATOM 724 O O . VAL A 1 91 ? 11.834 8.639 -39.770 1.00 91.69 91 VAL A O 1
ATOM 727 N N . LEU A 1 92 ? 12.034 6.405 -39.563 1.00 91.06 92 LEU A N 1
ATOM 728 C CA . LEU A 1 92 ? 12.597 6.190 -40.899 1.00 91.06 92 LEU A CA 1
ATOM 729 C C . LEU A 1 92 ? 11.638 6.627 -42.015 1.00 91.06 92 LEU A C 1
ATOM 731 O O . LEU A 1 92 ? 12.077 7.225 -42.992 1.00 91.06 92 LEU A O 1
ATOM 735 N N . GLN A 1 93 ? 10.332 6.393 -41.857 1.00 91.00 93 GLN A N 1
ATOM 736 C CA . GLN A 1 93 ? 9.321 6.872 -42.809 1.00 91.00 93 GLN A CA 1
ATOM 737 C C . GLN A 1 93 ? 9.228 8.402 -42.849 1.00 91.00 93 GLN A C 1
ATOM 739 O O . GLN A 1 93 ? 9.051 8.978 -43.918 1.00 91.00 93 GLN A O 1
ATOM 744 N N . GLN A 1 94 ? 9.342 9.070 -41.699 1.00 92.25 94 GLN A N 1
ATOM 745 C CA . GLN A 1 94 ? 9.250 10.530 -41.616 1.00 92.25 94 GLN A CA 1
ATOM 746 C C . GLN A 1 94 ? 10.515 11.239 -42.108 1.00 92.25 94 GLN A C 1
ATOM 748 O O . GLN A 1 94 ? 10.434 12.373 -42.576 1.00 92.25 94 GLN A O 1
ATOM 753 N N . ARG A 1 95 ? 11.685 10.605 -41.965 1.00 89.69 95 ARG A N 1
ATOM 754 C CA . ARG A 1 95 ? 12.992 11.200 -42.282 1.00 89.69 95 ARG A CA 1
ATOM 755 C C . ARG A 1 95 ? 13.906 10.198 -43.004 1.00 89.69 95 ARG A C 1
ATOM 757 O O . ARG A 1 95 ? 14.928 9.792 -42.450 1.00 89.69 95 ARG A O 1
ATOM 764 N N . PRO A 1 96 ? 13.570 9.811 -44.246 1.00 84.00 96 PRO A N 1
ATOM 765 C CA . PRO A 1 96 ? 14.242 8.715 -44.951 1.00 84.00 96 PRO A CA 1
ATOM 766 C C . PRO A 1 96 ? 15.695 9.019 -45.342 1.00 84.00 96 PRO A C 1
ATOM 768 O O . PRO A 1 96 ? 16.481 8.097 -45.549 1.00 84.00 96 P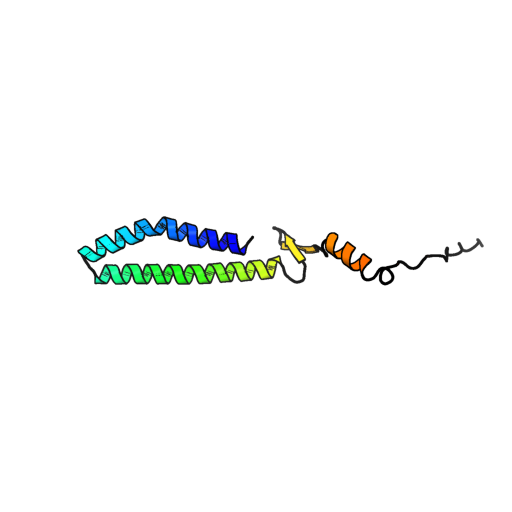RO A O 1
ATOM 771 N N . GLU A 1 97 ? 16.051 10.300 -45.445 1.00 85.00 97 GLU A N 1
ATOM 772 C CA . GLU A 1 97 ? 17.384 10.762 -45.851 1.00 85.00 97 GLU A CA 1
ATOM 773 C C . GLU A 1 97 ? 18.346 10.945 -44.669 1.00 85.00 97 GLU A C 1
ATOM 775 O O . GLU A 1 97 ? 19.554 10.812 -44.828 1.00 85.00 97 GLU A O 1
ATOM 780 N N . GLN A 1 98 ? 17.825 11.222 -43.467 1.00 85.06 98 GLN A N 1
ATOM 781 C CA . GLN A 1 98 ? 18.633 11.634 -42.309 1.00 85.06 98 GLN A CA 1
ATOM 782 C C . GLN A 1 98 ? 19.572 10.525 -41.801 1.00 85.06 98 GLN A C 1
ATOM 784 O O . GLN A 1 98 ? 20.619 10.823 -41.233 1.00 85.06 98 GLN A O 1
ATOM 789 N N . PHE A 1 99 ? 19.194 9.258 -41.982 1.00 82.31 99 PHE A N 1
ATOM 790 C CA . PHE A 1 99 ? 19.893 8.099 -41.413 1.00 82.31 99 PHE A CA 1
ATOM 791 C C . PHE A 1 99 ? 20.530 7.199 -42.481 1.00 82.31 99 PHE A C 1
ATOM 793 O O . PHE A 1 99 ? 20.809 6.029 -42.220 1.00 82.31 99 PHE A O 1
ATOM 800 N N . ARG A 1 100 ? 20.734 7.711 -43.703 1.00 83.44 100 ARG A N 1
ATOM 801 C CA . ARG A 1 100 ? 21.419 6.954 -44.757 1.00 83.44 100 ARG A CA 1
ATOM 802 C C . ARG A 1 100 ? 22.904 6.843 -44.443 1.00 83.44 100 ARG A C 1
ATOM 804 O O . ARG A 1 100 ? 23.557 7.835 -44.135 1.00 83.44 100 ARG A O 1
ATOM 811 N N . LEU A 1 101 ? 23.434 5.628 -44.547 1.00 80.50 101 LEU A N 1
ATOM 812 C CA . LEU A 1 101 ? 24.870 5.406 -44.445 1.00 80.50 101 LEU A CA 1
ATOM 813 C C . LEU A 1 101 ? 25.568 6.035 -45.663 1.00 80.50 101 LEU A C 1
ATOM 815 O O . LEU A 1 101 ? 25.048 5.911 -46.782 1.00 80.50 101 LEU A O 1
ATOM 819 N N . PRO A 1 102 ? 26.729 6.691 -45.476 1.00 79.81 102 PRO A N 1
ATOM 820 C CA . PRO A 1 102 ? 27.533 7.149 -46.597 1.00 79.81 102 PRO A CA 1
ATOM 821 C C . PRO A 1 102 ? 27.881 5.947 -47.477 1.00 79.81 102 PRO A C 1
ATOM 823 O O . PRO A 1 102 ? 28.303 4.901 -46.986 1.00 79.81 102 PRO A O 1
ATOM 826 N N . GLN A 1 103 ? 27.664 6.085 -48.783 1.00 73.06 103 GLN A N 1
ATOM 827 C CA . GLN A 1 103 ? 28.044 5.057 -49.743 1.00 73.06 103 GLN A CA 1
ATOM 828 C C . GLN A 1 103 ? 29.573 5.012 -49.769 1.00 73.06 103 GLN A C 1
ATOM 830 O O . GLN A 1 103 ? 30.207 5.952 -50.244 1.00 73.06 103 GLN A O 1
ATOM 835 N N . THR A 1 104 ? 30.181 3.962 -49.217 1.00 55.75 104 THR A N 1
ATOM 836 C CA . THR A 1 104 ? 31.629 3.750 -49.304 1.00 55.75 104 THR A CA 1
ATOM 837 C C . THR A 1 104 ? 31.991 3.439 -50.759 1.00 55.75 104 THR A C 1
ATOM 839 O O . THR A 1 104 ? 32.055 2.280 -51.156 1.00 55.75 104 THR A O 1
ATOM 842 N N . SER A 1 105 ? 32.184 4.469 -51.585 1.00 56.84 105 SER A N 1
ATOM 843 C CA . SER A 1 105 ? 32.735 4.325 -52.939 1.00 56.84 105 SER A CA 1
ATOM 844 C C . SER A 1 105 ? 34.259 4.416 -52.975 1.00 56.84 105 SER A C 1
ATOM 846 O O . SER A 1 105 ? 34.853 4.210 -54.027 1.00 56.84 105 SER A O 1
ATOM 848 N N . GLU A 1 106 ? 34.918 4.663 -51.847 1.00 54.22 106 GLU A N 1
ATOM 849 C CA . GLU A 1 106 ? 36.374 4.616 -51.762 1.00 54.22 106 GLU A CA 1
ATOM 850 C C . GLU A 1 106 ? 36.790 3.305 -51.107 1.00 54.22 106 GLU A C 1
ATOM 852 O O . GLU A 1 106 ? 37.038 3.200 -49.910 1.00 54.22 106 GLU A O 1
ATOM 857 N N . ARG A 1 107 ? 36.831 2.267 -51.947 1.00 51.84 107 ARG A N 1
ATOM 858 C CA . ARG A 1 107 ? 37.724 1.128 -51.759 1.00 51.84 107 ARG A CA 1
ATOM 859 C C . ARG A 1 107 ? 39.110 1.720 -51.532 1.00 51.84 107 ARG A C 1
ATOM 861 O O . ARG A 1 107 ? 39.696 2.234 -52.482 1.00 51.84 107 ARG A O 1
ATOM 868 N N . THR A 1 108 ? 39.583 1.705 -50.287 1.00 53.47 108 THR A N 1
ATOM 869 C CA . THR A 1 108 ? 40.972 1.996 -49.938 1.00 53.47 108 THR A CA 1
ATOM 870 C C . THR A 1 108 ? 41.828 1.256 -50.953 1.00 53.47 108 THR A C 1
ATOM 872 O O . THR A 1 108 ? 41.757 0.029 -51.029 1.00 53.47 108 THR A O 1
ATOM 875 N N . ALA A 1 109 ? 42.518 1.991 -51.825 1.00 59.88 109 ALA A N 1
ATOM 876 C CA . ALA A 1 109 ? 43.459 1.378 -52.741 1.00 59.88 109 ALA A CA 1
ATOM 877 C C . ALA A 1 109 ? 44.456 0.611 -51.869 1.00 59.88 109 ALA A C 1
ATOM 879 O O . ALA A 1 109 ? 45.096 1.209 -51.001 1.00 59.88 109 ALA A O 1
ATOM 880 N N . GLU A 1 110 ? 44.507 -0.711 -52.029 1.00 60.66 110 GLU A N 1
ATOM 881 C CA . GLU A 1 110 ? 45.555 -1.515 -51.416 1.00 60.66 110 GLU A CA 1
ATOM 882 C C . GLU A 1 110 ? 46.893 -0.909 -51.860 1.00 60.66 110 GLU A C 1
ATOM 884 O O . GLU A 1 110 ? 47.072 -0.679 -53.062 1.00 60.66 110 GLU A O 1
ATOM 889 N N . PRO A 1 111 ? 47.799 -0.553 -50.934 1.00 60.84 111 PRO A N 1
ATOM 890 C CA . PRO A 1 111 ? 49.096 -0.033 -51.325 1.00 60.84 111 PRO A CA 1
ATOM 891 C C . PRO A 1 111 ? 49.823 -1.123 -52.113 1.00 60.84 111 PRO A C 1
ATOM 893 O O . PRO A 1 111 ? 50.101 -2.200 -51.589 1.00 60.84 111 PRO A O 1
ATOM 896 N N . THR A 1 112 ? 50.081 -0.847 -53.391 1.00 57.53 112 THR A N 1
ATOM 897 C CA . THR A 1 112 ? 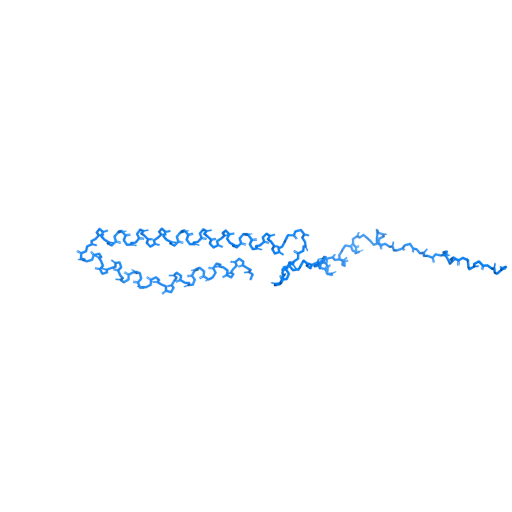50.898 -1.701 -54.246 1.00 57.53 112 THR A CA 1
ATOM 898 C C . THR A 1 112 ? 52.291 -1.830 -53.631 1.00 57.53 112 THR A C 1
ATOM 900 O O . THR A 1 112 ? 52.922 -0.826 -53.305 1.00 57.53 112 THR A O 1
ATOM 903 N N . ASP A 1 113 ? 52.695 -3.085 -53.478 1.00 57.69 113 ASP A N 1
ATOM 904 C CA . ASP A 1 113 ? 53.970 -3.633 -53.008 1.00 57.69 113 ASP A CA 1
ATOM 905 C C . ASP A 1 113 ? 55.228 -2.789 -53.316 1.00 57.69 113 ASP A C 1
ATOM 907 O O . ASP A 1 113 ? 55.370 -2.273 -54.430 1.00 57.69 113 ASP A O 1
ATOM 911 N N . TYR A 1 114 ? 56.150 -2.725 -52.343 1.00 47.75 114 TYR A N 1
ATOM 912 C CA . TYR A 1 114 ? 57.596 -2.495 -52.511 1.00 47.75 114 TYR A CA 1
ATOM 913 C C . TYR A 1 114 ? 58.382 -3.185 -51.393 1.00 47.75 114 TYR A C 1
ATOM 915 O O . TYR A 1 114 ? 58.044 -2.956 -50.208 1.00 47.75 114 TYR A O 1
#

Secondary structure (DSSP, 8-state):
-HHHHHHHHHHHHHHHHHHHHHHHHHHHHHH-HHHHHHHHHHHHHHHHHHHHHHHHHHHHHHHHHSGGGEEE-TTS-EEE--S-HHHHHHHHHH-TTTTPPP------------

Solvent-accessible surface area (backbone atoms only — not comparable to full-atom values): 6811 Å² total; per-residue (Å²): 103,75,69,60,52,54,50,50,54,52,52,51,56,50,62,71,45,41,64,62,52,52,52,50,38,59,53,30,50,76,79,38,52,68,60,21,51,52,52,52,50,53,51,52,50,54,53,54,50,52,51,54,50,55,54,48,54,48,50,53,49,50,54,65,33,56,42,94,67,22,46,34,46,100,86,64,51,73,36,79,68,73,76,57,67,73,55,54,53,52,50,43,72,76,42,66,72,82,77,60,75,82,80,80,80,72,72,76,75,75,82,77,87,135